Protein AF-A0A537N240-F1 (afdb_monomer)

Foldseek 3Di:
DPPDDDDDDDPDDDDPVPDADAQPVQVVVVDPDPDDPVGDDDDPVNNPHYHPVPDDDPDD

Nearest PDB structures (foldseek):
  6c46-assembly3_E-2  TM=8.677E-01  e=1.327E-01  Elizabethkingia anophelis NUHP1

Solvent-accessible surface area (backbone atoms only — not comparable to full-atom values): 4467 Å² total; per-residue (Å²): 125,84,92,77,84,88,85,84,89,76,96,68,80,90,48,81,91,78,60,80,74,51,25,85,80,36,72,90,74,67,72,86,63,100,61,57,81,88,77,55,91,68,54,77,68,52,72,66,31,48,47,70,90,71,56,75,85,86,70,135

Radius of gyration: 14.25 Å; Cα contacts (8 Å, |Δi|>4): 29; chains: 1; bounding box: 34×23×33 Å

Structure (mmCIF, N/CA/C/O backbone):
data_AF-A0A537N240-F1
#
_entry.id   AF-A0A537N240-F1
#
loop_
_atom_site.group_PDB
_atom_site.id
_atom_site.type_symbol
_atom_site.label_atom_id
_atom_site.label_alt_id
_atom_site.label_comp_id
_atom_site.label_asym_id
_atom_site.label_entity_id
_atom_site.label_seq_id
_atom_site.pdbx_PDB_ins_code
_atom_site.Cartn_x
_atom_site.Cartn_y
_atom_site.Cartn_z
_atom_site.occupancy
_atom_site.B_iso_or_equiv
_atom_site.auth_seq_id
_atom_site.auth_comp_id
_atom_site.auth_asym_id
_atom_site.auth_atom_id
_atom_site.pdbx_PDB_model_num
ATOM 1 N N . GLU A 1 1 ? -8.694 1.037 16.834 1.00 80.69 1 GLU A N 1
ATOM 2 C CA . GLU A 1 1 ? -8.179 2.080 17.740 1.00 80.69 1 GLU A CA 1
ATOM 3 C C . GLU A 1 1 ? -7.974 3.378 16.974 1.00 80.69 1 GLU A C 1
ATOM 5 O O . GLU A 1 1 ? -7.327 3.336 15.927 1.00 80.69 1 GLU A O 1
ATOM 10 N N . PRO A 1 2 ? -8.546 4.503 17.424 1.00 92.75 2 PRO A N 1
ATOM 11 C CA . PRO A 1 2 ? -8.170 5.819 16.914 1.00 92.75 2 PRO A CA 1
ATOM 12 C C . PRO A 1 2 ? -6.7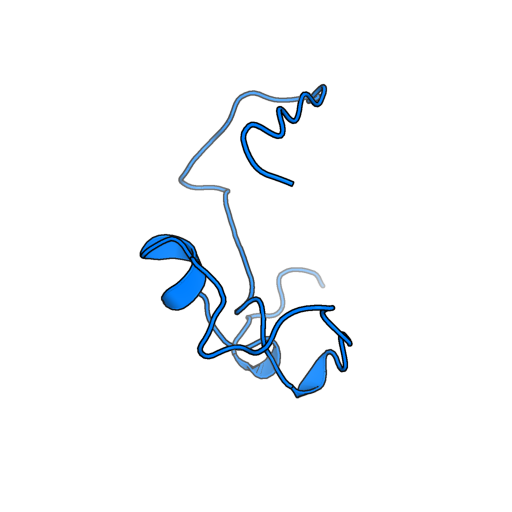09 6.158 17.276 1.00 92.75 2 PRO A C 1
ATOM 14 O O . PRO A 1 2 ? -6.118 5.523 18.146 1.00 92.75 2 PRO A O 1
ATOM 17 N N . ASP A 1 3 ? -6.118 7.131 16.574 1.00 95.56 3 ASP A N 1
ATOM 18 C CA . ASP A 1 3 ? -4.797 7.721 16.874 1.00 95.56 3 ASP A CA 1
ATOM 19 C C . ASP A 1 3 ? -3.607 6.741 16.917 1.00 95.56 3 ASP A C 1
ATOM 21 O O . ASP A 1 3 ? -2.601 6.963 17.593 1.00 95.56 3 ASP A O 1
ATOM 25 N N . SER A 1 4 ? -3.695 5.646 16.160 1.00 95.50 4 SER A N 1
ATOM 26 C CA . SER A 1 4 ? -2.588 4.697 16.016 1.00 95.50 4 SER A CA 1
ATOM 27 C C . SER A 1 4 ? -1.437 5.314 15.215 1.00 95.50 4 SER A C 1
ATOM 29 O O . SER A 1 4 ? -1.634 5.763 14.086 1.00 95.50 4 SER A O 1
ATOM 31 N N . VAL A 1 5 ? -0.220 5.293 15.770 1.00 97.31 5 VAL A N 1
ATOM 32 C CA . VAL A 1 5 ? 0.992 5.801 15.105 1.00 97.31 5 VAL A CA 1
ATOM 33 C C . VAL A 1 5 ? 1.919 4.645 14.744 1.00 97.31 5 VAL A C 1
ATOM 35 O O . VAL A 1 5 ? 2.269 3.829 15.595 1.00 97.31 5 VAL A O 1
ATOM 38 N N . VAL A 1 6 ? 2.347 4.596 13.481 1.00 97.06 6 VAL A N 1
ATOM 39 C CA . VAL A 1 6 ? 3.246 3.562 12.953 1.00 97.06 6 VAL A CA 1
ATOM 40 C C . VAL A 1 6 ? 4.592 4.190 12.593 1.00 97.06 6 VAL A C 1
ATOM 42 O O . VAL A 1 6 ? 4.645 5.156 11.836 1.00 97.06 6 VAL A O 1
ATOM 45 N N . PHE A 1 7 ? 5.685 3.617 13.102 1.00 98.00 7 PHE A N 1
ATOM 46 C CA . PHE A 1 7 ? 7.056 3.985 12.741 1.00 98.00 7 PHE A CA 1
ATOM 47 C C . PHE A 1 7 ? 7.797 2.762 12.209 1.00 98.00 7 PHE A C 1
ATOM 49 O O . PHE A 1 7 ? 7.706 1.679 12.786 1.00 98.00 7 PHE A O 1
ATOM 56 N N . TYR A 1 8 ? 8.573 2.943 11.145 1.00 97.19 8 TYR A N 1
ATOM 57 C CA . TYR A 1 8 ? 9.414 1.896 10.576 1.00 97.19 8 TYR A CA 1
ATOM 58 C C . TYR A 1 8 ? 10.744 2.481 10.094 1.00 97.19 8 TYR A C 1
ATOM 60 O O . TYR A 1 8 ? 10.836 3.661 9.754 1.00 97.19 8 TYR A O 1
ATOM 68 N N . LYS A 1 9 ? 11.794 1.656 10.118 1.00 98.25 9 LYS A N 1
ATOM 69 C CA . LYS A 1 9 ? 13.106 1.996 9.554 1.00 98.25 9 LYS A CA 1
ATOM 70 C C . LYS A 1 9 ? 13.171 1.495 8.115 1.00 98.25 9 LYS A C 1
ATOM 72 O O . LYS A 1 9 ? 12.605 0.451 7.808 1.00 98.25 9 LYS A O 1
ATOM 77 N N . VAL A 1 10 ? 13.893 2.223 7.275 1.00 97.31 10 VAL A N 1
ATOM 78 C CA . VAL A 1 10 ? 14.132 1.888 5.868 1.00 97.31 10 VAL A CA 1
ATOM 79 C C . VAL A 1 10 ? 15.625 1.896 5.587 1.00 97.31 10 VAL A C 1
ATOM 81 O O . VAL A 1 10 ? 16.389 2.561 6.289 1.00 97.31 10 VAL A O 1
ATOM 84 N N . ASP A 1 11 ? 16.031 1.150 4.570 1.00 97.56 11 ASP A N 1
ATOM 85 C CA . ASP A 1 11 ? 17.401 1.136 4.061 1.00 97.56 11 ASP A CA 1
ATOM 86 C C . ASP A 1 11 ? 17.632 2.181 2.955 1.00 97.56 11 ASP A C 1
ATOM 88 O O . ASP A 1 11 ? 18.777 2.542 2.694 1.00 97.56 11 ASP A O 1
ATOM 92 N N . ASN A 1 12 ? 16.559 2.708 2.353 1.00 97.62 12 ASN A N 1
ATOM 93 C CA . ASN A 1 12 ? 16.593 3.671 1.255 1.00 97.62 12 ASN A CA 1
ATOM 94 C C . ASN A 1 12 ? 15.549 4.785 1.408 1.00 97.62 12 ASN A C 1
ATOM 96 O O . ASN A 1 12 ? 14.550 4.655 2.116 1.00 97.62 12 ASN A O 1
ATOM 100 N N . ILE A 1 13 ? 15.779 5.898 0.706 1.00 97.50 13 ILE A N 1
ATOM 101 C CA . ILE A 1 13 ? 14.834 7.018 0.629 1.00 97.50 13 ILE A CA 1
ATOM 102 C C . ILE A 1 13 ? 13.661 6.650 -0.287 1.00 97.50 13 ILE A C 1
ATOM 104 O O . ILE A 1 13 ? 13.839 5.987 -1.307 1.00 97.50 13 ILE A O 1
ATOM 108 N N . TYR A 1 14 ? 12.462 7.121 0.062 1.00 96.75 14 TYR A N 1
ATOM 109 C CA . TYR A 1 14 ? 11.261 6.935 -0.749 1.00 96.75 14 TYR A CA 1
ATOM 110 C C . TYR A 1 14 ? 11.439 7.444 -2.190 1.00 96.75 14 TYR A C 1
ATOM 112 O O . TYR A 1 14 ? 11.902 8.564 -2.415 1.00 96.75 14 TYR A O 1
ATOM 120 N N . SER A 1 15 ? 10.992 6.644 -3.162 1.00 97.50 15 SER A N 1
ATOM 121 C CA . SER A 1 15 ? 10.942 6.997 -4.581 1.00 97.50 15 SER A CA 1
ATOM 122 C C . SER A 1 15 ? 9.593 6.594 -5.174 1.00 97.50 15 SER A C 1
ATOM 124 O O . SER A 1 15 ? 9.316 5.410 -5.349 1.00 97.50 15 SER A O 1
ATOM 126 N N . ALA A 1 16 ? 8.765 7.581 -5.528 1.00 95.69 16 ALA A N 1
ATOM 127 C CA . ALA A 1 16 ? 7.448 7.337 -6.121 1.00 95.69 16 ALA A CA 1
ATOM 128 C C . ALA A 1 16 ? 7.522 6.557 -7.449 1.00 95.69 16 ALA A C 1
ATOM 130 O O . ALA A 1 16 ? 6.617 5.793 -7.766 1.00 95.69 16 ALA A O 1
ATOM 131 N N . GLU A 1 17 ? 8.609 6.724 -8.208 1.00 97.00 17 GLU A N 1
ATOM 132 C CA . GLU A 1 17 ? 8.841 6.017 -9.473 1.00 97.00 17 GLU A CA 1
ATOM 133 C C . GLU A 1 17 ? 9.063 4.513 -9.282 1.00 97.00 17 GLU A C 1
ATOM 135 O O . GLU A 1 17 ? 8.717 3.729 -10.166 1.00 97.00 17 GLU A O 1
ATOM 140 N N . HIS A 1 18 ? 9.595 4.098 -8.131 1.00 95.19 18 HIS A N 1
ATOM 141 C CA . HIS A 1 18 ? 9.886 2.696 -7.811 1.00 95.19 18 HIS A CA 1
ATOM 142 C C . HIS A 1 18 ? 8.834 2.065 -6.893 1.00 95.19 18 HIS A C 1
ATOM 144 O O . HIS A 1 18 ? 8.855 0.858 -6.676 1.00 95.19 18 HIS A O 1
ATOM 150 N N . ASP A 1 19 ? 7.894 2.861 -6.385 1.00 95.69 19 ASP A N 1
ATOM 151 C CA . ASP A 1 19 ? 6.819 2.377 -5.533 1.00 95.69 19 ASP A CA 1
ATOM 152 C C . ASP A 1 19 ? 5.767 1.613 -6.353 1.00 95.69 19 ASP A C 1
ATOM 154 O O . ASP A 1 19 ? 5.309 2.064 -7.410 1.00 95.69 19 ASP A O 1
ATOM 158 N N . ARG A 1 20 ? 5.410 0.417 -5.896 1.00 95.31 20 ARG A N 1
ATOM 159 C CA . ARG A 1 20 ? 4.487 -0.508 -6.561 1.00 95.31 20 ARG A CA 1
ATOM 160 C C . ARG A 1 20 ? 3.557 -1.091 -5.512 1.00 95.31 20 ARG A C 1
ATOM 162 O O . ARG A 1 20 ? 3.911 -1.200 -4.344 1.00 95.31 20 ARG A O 1
ATOM 169 N N . GLY A 1 21 ? 2.377 -1.512 -5.942 1.00 95.81 21 GLY A N 1
ATOM 170 C CA . GLY A 1 21 ? 1.416 -2.115 -5.038 1.00 95.81 21 GLY A CA 1
ATOM 171 C C . GLY A 1 21 ? 0.412 -2.992 -5.760 1.00 95.81 21 GLY A C 1
ATOM 172 O O . GLY A 1 21 ? 0.355 -3.029 -6.989 1.00 95.81 21 GLY A O 1
ATOM 173 N N . VAL A 1 22 ? -0.377 -3.686 -4.953 1.00 97.50 22 VAL A N 1
ATOM 174 C CA . VAL A 1 22 ? -1.463 -4.573 -5.366 1.00 97.50 22 VAL A CA 1
ATOM 175 C C . VAL A 1 22 ? -2.731 -4.095 -4.685 1.00 97.50 22 VAL A C 1
ATOM 177 O O . VAL A 1 22 ? -2.673 -3.563 -3.573 1.00 97.50 22 VAL A O 1
ATOM 180 N N . HIS A 1 23 ? -3.871 -4.273 -5.340 1.00 97.94 23 HIS A N 1
ATOM 181 C CA . HIS A 1 23 ? -5.162 -3.980 -4.750 1.00 97.94 23 HIS A CA 1
ATOM 182 C C . HIS A 1 23 ? -5.306 -4.718 -3.410 1.00 97.94 23 HIS A C 1
ATOM 184 O O . HIS A 1 23 ? -5.264 -5.945 -3.341 1.00 97.94 23 HIS A O 1
ATOM 190 N N . TRP A 1 24 ? -5.470 -3.952 -2.331 1.00 97.50 24 TRP A N 1
ATOM 191 C CA . TRP A 1 24 ? -5.381 -4.454 -0.954 1.00 97.50 24 TRP A CA 1
ATOM 192 C C . TRP A 1 24 ? -6.390 -5.574 -0.630 1.00 97.50 24 TRP A C 1
ATOM 194 O O . TRP A 1 24 ? -6.110 -6.443 0.195 1.00 97.50 24 TRP A O 1
ATOM 204 N N . ALA A 1 25 ? -7.556 -5.546 -1.284 1.00 96.75 25 ALA A N 1
ATOM 205 C CA . ALA A 1 25 ? -8.649 -6.506 -1.125 1.00 96.75 25 ALA A CA 1
ATOM 206 C C . ALA A 1 25 ? -8.800 -7.428 -2.347 1.00 96.75 25 ALA A C 1
ATOM 208 O O . ALA A 1 25 ? -9.912 -7.826 -2.695 1.00 96.75 25 ALA A O 1
ATOM 209 N N . ASP A 1 26 ? -7.707 -7.724 -3.054 1.00 97.38 26 ASP A N 1
ATOM 210 C CA . ASP A 1 26 ? -7.721 -8.755 -4.093 1.00 97.38 26 ASP A CA 1
ATOM 211 C C . ASP A 1 26 ? -8.120 -10.120 -3.495 1.00 97.38 26 ASP A C 1
ATOM 213 O O . ASP A 1 26 ? -7.451 -10.664 -2.613 1.00 97.38 26 ASP A O 1
ATOM 217 N N . ALA A 1 27 ? -9.220 -10.687 -3.997 1.00 95.06 27 ALA A N 1
ATOM 218 C CA . ALA A 1 27 ? -9.773 -11.947 -3.506 1.00 95.06 27 ALA A CA 1
ATOM 219 C C . ALA A 1 27 ? -8.878 -13.167 -3.790 1.00 95.06 27 ALA A C 1
ATOM 221 O O . ALA A 1 27 ? -8.956 -14.159 -3.069 1.00 95.06 27 ALA A O 1
ATOM 222 N N . SER A 1 28 ? -8.027 -13.114 -4.818 1.00 96.94 28 SER A N 1
ATOM 223 C CA . SER A 1 28 ? -7.102 -14.198 -5.169 1.00 96.94 28 SER A CA 1
ATOM 224 C C . SER A 1 28 ? -5.975 -14.376 -4.153 1.00 96.94 28 SER A C 1
ATOM 226 O O . SER A 1 28 ? -5.434 -15.474 -4.046 1.00 96.94 28 SER A O 1
ATOM 228 N N . LEU A 1 29 ? -5.662 -13.334 -3.372 1.00 96.69 29 LEU A N 1
ATOM 229 C CA . LEU A 1 29 ? -4.679 -13.408 -2.288 1.00 96.69 29 LEU A CA 1
ATOM 230 C C . LEU A 1 29 ? -5.238 -14.073 -1.021 1.00 96.69 29 LEU A C 1
ATOM 232 O O . LEU A 1 29 ? -4.458 -14.489 -0.169 1.00 96.69 29 LEU A O 1
ATOM 236 N N . GLY A 1 30 ? -6.566 -14.174 -0.882 1.00 95.88 30 GLY A N 1
ATOM 237 C CA . GLY A 1 30 ? -7.208 -14.861 0.243 1.00 95.88 30 GLY A CA 1
ATOM 238 C C . GLY A 1 30 ? -6.912 -14.253 1.620 1.00 95.88 30 GLY A C 1
ATOM 239 O O . GLY A 1 30 ? -6.893 -14.981 2.608 1.00 95.88 30 GLY A O 1
ATOM 240 N N . ILE A 1 31 ? -6.646 -12.943 1.702 1.00 96.94 31 ILE A N 1
ATOM 241 C CA . ILE A 1 31 ? -6.323 -12.277 2.972 1.00 96.94 31 ILE A CA 1
ATOM 242 C C . ILE A 1 31 ? -7.609 -11.984 3.751 1.00 96.94 31 ILE A C 1
ATOM 244 O O . ILE A 1 31 ? -8.448 -11.189 3.322 1.00 96.94 31 ILE A O 1
ATOM 248 N N . GLU A 1 32 ? -7.739 -12.589 4.931 1.00 97.12 32 GLU A N 1
ATOM 249 C CA . GLU A 1 32 ? -8.848 -12.357 5.861 1.00 97.12 32 GLU A CA 1
ATOM 250 C C . GLU A 1 32 ? -8.626 -11.073 6.674 1.00 97.12 32 GLU A C 1
ATOM 252 O O . GLU A 1 32 ? -8.246 -11.095 7.847 1.00 9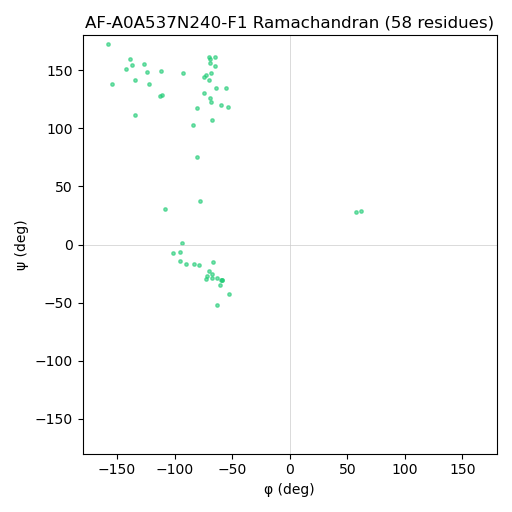7.12 32 GLU A O 1
ATOM 257 N N . TRP A 1 33 ? -8.835 -9.919 6.039 1.00 96.62 33 TRP A N 1
ATOM 258 C CA . TRP A 1 33 ? -8.764 -8.635 6.733 1.00 96.62 33 TRP A CA 1
ATOM 259 C C . TRP A 1 33 ? -9.865 -8.525 7.804 1.00 96.62 33 TRP A C 1
ATOM 261 O O . TRP A 1 33 ? -11.031 -8.793 7.507 1.00 96.62 33 TRP A O 1
ATOM 271 N N . PRO A 1 34 ? -9.557 -8.050 9.029 1.00 95.88 34 PRO A N 1
ATOM 272 C CA . PRO A 1 34 ? -10.542 -7.873 10.100 1.00 95.88 34 PRO A CA 1
ATOM 273 C C . PRO A 1 34 ? -11.389 -6.598 9.903 1.00 95.88 34 PRO A C 1
ATOM 275 O O . PRO A 1 34 ? -11.686 -5.878 10.854 1.00 95.88 34 PRO A O 1
ATOM 278 N N . VAL A 1 35 ? -11.731 -6.277 8.654 1.00 95.81 35 VAL A N 1
ATOM 279 C CA . VAL A 1 35 ? -12.541 -5.126 8.246 1.00 95.81 35 VAL A CA 1
ATOM 280 C C . VAL A 1 35 ? -13.217 -5.439 6.913 1.00 95.81 35 VAL A C 1
ATOM 282 O O . VAL A 1 35 ? -12.602 -6.006 6.010 1.00 95.81 35 VAL A O 1
ATOM 285 N N . ALA A 1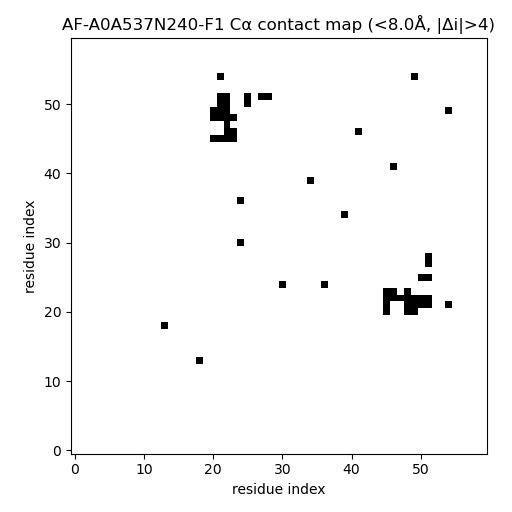 36 ? -14.490 -5.068 6.769 1.00 94.88 36 ALA A N 1
ATOM 286 C CA . ALA A 1 36 ? -15.184 -5.209 5.496 1.00 94.88 36 ALA A CA 1
ATOM 287 C C . ALA A 1 36 ? -14.683 -4.166 4.486 1.00 94.88 36 ALA A C 1
ATOM 289 O O . ALA A 1 36 ? -14.400 -3.021 4.837 1.00 94.88 36 ALA A O 1
ATOM 290 N N . ALA A 1 37 ? -14.638 -4.528 3.201 1.00 93.69 37 ALA A N 1
ATOM 291 C CA . ALA A 1 37 ? -14.144 -3.635 2.149 1.00 93.69 37 ALA A CA 1
ATOM 292 C C . ALA A 1 37 ? -14.921 -2.309 2.041 1.00 93.69 37 ALA A C 1
ATOM 294 O O . ALA A 1 37 ? -14.338 -1.291 1.678 1.00 93.69 37 ALA A O 1
ATOM 295 N N . ALA A 1 38 ? -16.215 -2.314 2.376 1.00 94.69 38 ALA A N 1
ATOM 296 C CA . ALA A 1 38 ? -17.055 -1.118 2.375 1.00 94.69 38 ALA A CA 1
ATOM 297 C C . ALA A 1 38 ? -16.729 -0.142 3.522 1.00 94.69 38 ALA A C 1
ATOM 299 O O . ALA A 1 38 ? -16.925 1.061 3.364 1.00 94.69 38 ALA A O 1
ATOM 300 N N . ASP A 1 39 ? -16.207 -0.652 4.641 1.00 96.56 39 ASP A N 1
ATOM 301 C CA . ASP A 1 39 ? -15.909 0.133 5.846 1.00 96.56 39 ASP A CA 1
ATOM 302 C C . ASP A 1 39 ? -14.444 0.599 5.889 1.00 96.56 39 ASP A C 1
ATOM 304 O O . ASP A 1 39 ? -14.076 1.477 6.672 1.00 96.56 39 ASP A O 1
ATOM 308 N N . ALA A 1 40 ? -13.587 0.024 5.041 1.00 96.81 40 ALA A N 1
ATOM 309 C CA . ALA A 1 40 ? -12.177 0.368 4.974 1.00 96.81 40 ALA A CA 1
ATOM 310 C C . ALA A 1 40 ? -11.964 1.789 4.415 1.00 96.81 40 ALA A C 1
ATOM 312 O O . ALA A 1 40 ? -12.328 2.123 3.281 1.00 96.81 40 ALA A O 1
ATOM 313 N N . VAL A 1 41 ? -11.286 2.632 5.196 1.00 96.50 41 VAL A N 1
ATOM 314 C CA . VAL A 1 41 ? -10.810 3.939 4.733 1.00 96.50 41 VAL A CA 1
ATOM 315 C C . VAL A 1 41 ? -9.483 3.741 4.014 1.00 96.50 41 VAL A C 1
ATOM 317 O O . VAL A 1 41 ? -8.439 3.561 4.630 1.00 96.50 41 VAL A O 1
ATOM 320 N N . VAL A 1 42 ? -9.540 3.774 2.688 1.00 97.25 42 VAL A N 1
ATOM 321 C CA . VAL A 1 42 ? -8.394 3.506 1.812 1.00 97.25 42 VAL A CA 1
ATOM 322 C C . VAL A 1 42 ? -7.979 4.795 1.099 1.00 97.25 42 VAL A C 1
ATOM 324 O O . VAL A 1 42 ? -8.813 5.666 0.836 1.00 97.25 42 VAL A O 1
ATOM 327 N N . SER A 1 43 ? -6.695 4.961 0.785 1.00 97.69 43 SER A N 1
ATOM 328 C CA . SER A 1 43 ? -6.235 6.112 0.002 1.00 97.69 43 SER A CA 1
ATOM 329 C C . SER A 1 43 ? -6.720 6.022 -1.455 1.00 97.69 43 SER A C 1
ATOM 331 O O . SER A 1 43 ? -7.065 4.949 -1.950 1.00 97.69 43 SER A O 1
ATOM 333 N N . GLY A 1 44 ? -6.756 7.146 -2.180 1.00 97.62 44 GLY A N 1
ATOM 334 C CA . GLY A 1 44 ? -7.080 7.121 -3.614 1.00 97.62 44 GLY A CA 1
ATOM 335 C C . GLY A 1 44 ? -6.079 6.294 -4.431 1.00 97.62 44 GLY A C 1
ATOM 336 O O . GLY A 1 44 ? -6.476 5.603 -5.364 1.00 97.62 44 GLY A O 1
ATOM 337 N N . LYS A 1 45 ? -4.803 6.319 -4.029 1.00 96.62 45 LYS A N 1
ATOM 338 C CA . LYS A 1 45 ? -3.730 5.535 -4.643 1.00 96.62 45 LYS A CA 1
ATOM 339 C C . LYS A 1 45 ? -3.983 4.037 -4.485 1.00 96.62 45 LYS A C 1
ATOM 341 O O . LYS A 1 45 ? -4.008 3.333 -5.485 1.00 96.62 45 LYS A O 1
ATOM 346 N N . ASP A 1 46 ? -4.236 3.571 -3.263 1.00 97.81 46 ASP A N 1
ATOM 347 C CA . ASP A 1 46 ? -4.346 2.132 -2.985 1.00 97.81 46 ASP A CA 1
ATOM 348 C C . ASP A 1 46 ? -5.641 1.526 -3.536 1.00 97.81 46 ASP A C 1
ATOM 350 O O . ASP A 1 46 ? -5.656 0.369 -3.951 1.00 97.81 46 ASP A O 1
ATOM 354 N N . ARG A 1 47 ? -6.721 2.322 -3.621 1.00 96.38 47 ARG A N 1
ATOM 355 C CA . ARG A 1 47 ? -7.946 1.928 -4.343 1.00 96.38 47 ARG A CA 1
ATOM 356 C C . ARG A 1 47 ? -7.710 1.719 -5.840 1.00 96.38 47 ARG A C 1
ATOM 358 O O . ARG A 1 47 ? -8.453 0.971 -6.461 1.00 96.38 47 ARG A O 1
ATOM 365 N N . GLY A 1 48 ? -6.732 2.419 -6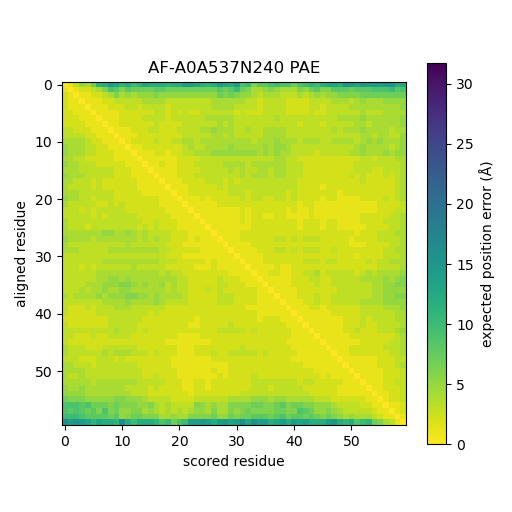.414 1.00 96.00 48 GLY A N 1
ATOM 366 C CA . GLY A 1 48 ? -6.400 2.362 -7.837 1.00 96.00 48 GLY A CA 1
ATOM 367 C C . GLY A 1 48 ? -5.299 1.362 -8.192 1.00 96.00 48 GLY A C 1
ATOM 368 O O . GLY A 1 48 ? -4.915 1.302 -9.358 1.00 96.00 48 GLY A O 1
ATOM 369 N N . LEU A 1 49 ? -4.761 0.616 -7.221 1.00 97.88 49 LEU A N 1
ATOM 370 C CA . LEU A 1 49 ? -3.749 -0.405 -7.492 1.00 97.88 49 LEU A CA 1
ATOM 371 C C . LEU A 1 49 ? -4.356 -1.584 -8.277 1.00 97.88 49 LEU A C 1
ATOM 373 O O . LEU A 1 49 ? -5.531 -1.902 -8.082 1.00 97.88 49 LEU A O 1
ATOM 377 N N . PRO A 1 50 ? -3.573 -2.237 -9.155 1.00 97.69 50 PRO A N 1
ATOM 378 C CA . PRO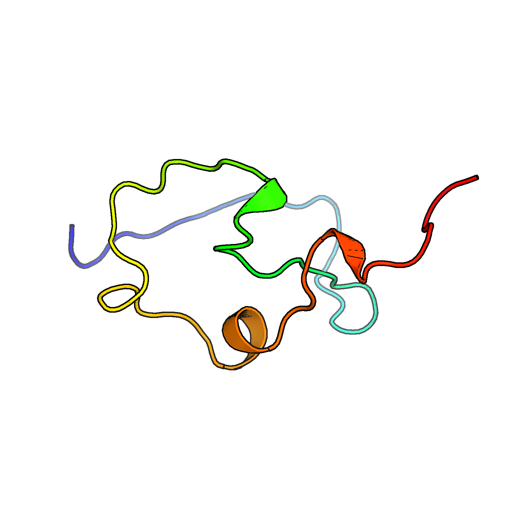 A 1 50 ? -4.045 -3.350 -9.978 1.00 97.69 50 PRO A CA 1
ATOM 379 C C . PRO A 1 50 ? -4.329 -4.600 -9.142 1.00 97.69 50 PRO A C 1
ATOM 381 O O . PRO A 1 50 ? -3.733 -4.802 -8.079 1.00 97.69 50 PRO A O 1
ATOM 384 N N . GLN A 1 51 ? -5.191 -5.479 -9.651 1.00 97.75 51 GLN A N 1
ATOM 385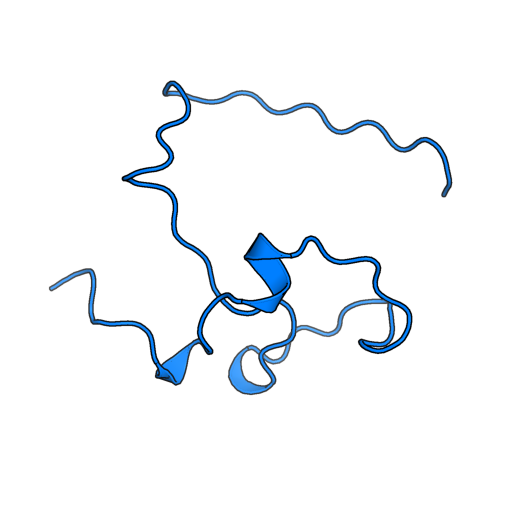 C CA . GLN A 1 51 ? -5.343 -6.821 -9.085 1.00 97.75 51 GLN A CA 1
ATOM 386 C C . GLN A 1 51 ? -4.032 -7.605 -9.265 1.00 97.75 51 GLN A C 1
ATOM 388 O O . GLN A 1 51 ? -3.275 -7.385 -10.210 1.00 97.75 51 GLN A O 1
ATOM 393 N N . PHE A 1 52 ? -3.772 -8.572 -8.393 1.00 96.88 52 PHE A N 1
ATOM 394 C CA . PHE A 1 52 ? -2.574 -9.405 -8.392 1.00 96.88 52 PHE A CA 1
ATOM 395 C C . PHE A 1 52 ? -2.329 -10.070 -9.750 1.00 96.88 52 PHE A C 1
ATOM 397 O O . PHE A 1 52 ? -1.218 -10.053 -10.271 1.00 96.88 52 PHE A O 1
ATOM 404 N N . ARG A 1 53 ? -3.393 -10.580 -10.377 1.00 96.12 53 ARG A N 1
ATOM 405 C CA . ARG A 1 53 ? -3.333 -11.214 -11.705 1.00 96.12 53 ARG A CA 1
ATOM 406 C C . ARG A 1 53 ? -2.990 -10.259 -12.858 1.00 96.12 53 ARG A C 1
ATOM 408 O O . ARG A 1 53 ? -2.749 -10.723 -13.965 1.00 96.12 53 ARG A O 1
ATOM 415 N N . GLU A 1 54 ? -3.072 -8.951 -12.635 1.00 96.88 54 GLU A N 1
ATOM 416 C CA . GLU A 1 54 ? -2.817 -7.912 -13.643 1.00 96.88 54 GLU A CA 1
ATOM 417 C C . GLU A 1 54 ? -1.373 -7.399 -13.570 1.00 96.88 54 GLU A C 1
ATOM 419 O O . GLU A 1 54 ? -0.951 -6.614 -14.421 1.00 96.88 54 GLU A O 1
ATOM 424 N N . LEU A 1 55 ? -0.606 -7.836 -12.567 1.00 95.69 55 LEU A N 1
ATOM 425 C CA . LEU A 1 55 ? 0.792 -7.464 -12.428 1.00 95.69 55 LEU A CA 1
ATOM 426 C C . LEU A 1 55 ? 1.647 -8.125 -13.517 1.00 95.69 55 LEU A C 1
ATOM 428 O O . LEU A 1 55 ? 1.444 -9.298 -13.845 1.00 95.69 55 LEU A O 1
ATOM 432 N N . PRO A 1 56 ? 2.646 -7.408 -14.054 1.00 94.69 56 PRO A N 1
ATOM 433 C CA . PRO A 1 56 ? 3.637 -8.008 -14.929 1.00 94.69 56 PRO A CA 1
ATOM 434 C C . P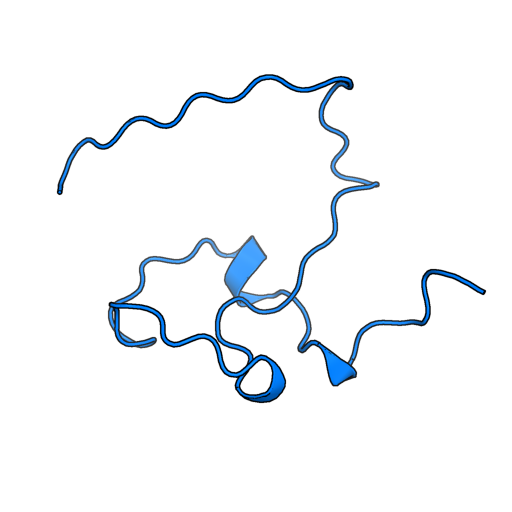RO A 1 56 ? 4.565 -8.945 -14.142 1.00 94.69 56 PRO A C 1
ATOM 436 O O . PRO A 1 56 ? 4.719 -8.830 -12.924 1.00 94.69 56 PRO A O 1
ATOM 439 N N . ALA A 1 57 ? 5.251 -9.834 -14.859 1.00 92.25 57 ALA A N 1
ATOM 440 C CA . ALA A 1 57 ? 6.404 -10.532 -14.307 1.00 92.25 57 ALA A CA 1
ATOM 441 C C . ALA A 1 57 ? 7.531 -9.512 -14.080 1.00 92.25 57 ALA A C 1
ATOM 443 O O . ALA A 1 57 ? 8.105 -8.986 -15.031 1.00 92.25 57 ALA A O 1
ATOM 444 N N . TYR A 1 58 ? 7.796 -9.182 -12.816 1.00 88.62 58 TYR A N 1
ATOM 445 C CA . TYR A 1 58 ? 8.878 -8.266 -12.435 1.00 88.62 58 TYR A CA 1
ATOM 446 C C . TYR A 1 58 ? 10.242 -8.950 -12.342 1.00 88.62 58 TYR A C 1
ATOM 448 O O . TYR A 1 58 ? 11.266 -8.271 -12.303 1.00 88.62 58 TYR A O 1
ATOM 456 N N . PHE A 1 59 ? 10.244 -10.277 -12.272 1.00 87.88 59 PHE A N 1
ATOM 457 C CA . PHE A 1 59 ? 11.422 -11.096 -12.051 1.00 87.88 59 PHE A CA 1
ATOM 458 C C . PHE A 1 59 ? 11.406 -12.253 -13.046 1.00 87.88 59 PHE A C 1
ATOM 460 O O . PHE A 1 59 ? 10.333 -12.802 -13.318 1.00 87.88 59 PHE A O 1
ATOM 467 N N . ASP A 1 60 ? 12.589 -12.592 -13.549 1.00 80.56 60 ASP A N 1
ATOM 468 C CA . ASP A 1 60 ? 12.848 -13.778 -14.368 1.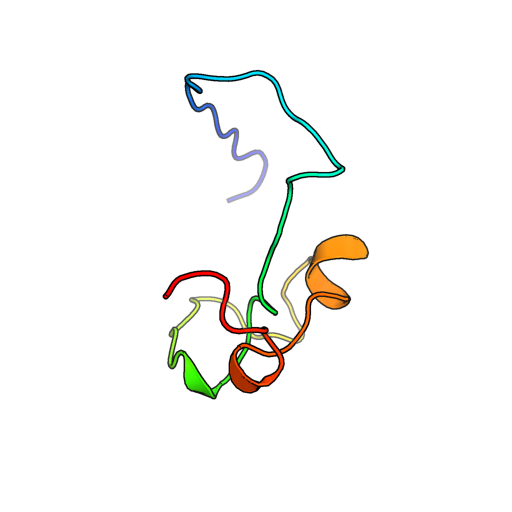00 80.56 60 ASP A CA 1
ATOM 469 C C . ASP A 1 60 ? 13.222 -14.984 -13.492 1.00 80.56 60 ASP A C 1
ATOM 471 O O . ASP A 1 60 ? 13.931 -14.785 -12.473 1.00 80.56 60 ASP A O 1
#

pLDDT: mean 95.68, std 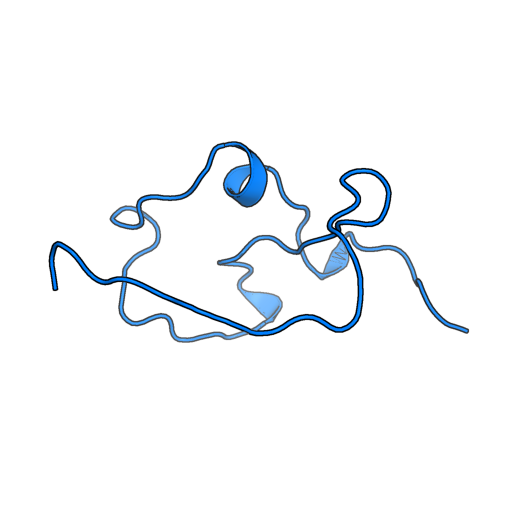3.39, range [80.56, 98.25]

Sequence (60 aa):
EPDSVVFYKVDNIYSAEHDRGVHWADASLGIEWPVAAADAVVSGKDRGLPQFRELPAYFD

Mean predicted aligned error: 3.0 Å

Secondary structure (DSSP, 8-state):
-TT-------SS---TTT-----TT-GGGT---SS-TTT----HHHHTSPPGGG------